Protein AF-A0A3B8KU76-F1 (afdb_monomer_lite)

Sequence (97 aa):
MSYSFGPKGPGDARALAVNMQWHQPNDVCQTPNGNIYFTDPDFANKKTSKVYLMTPDRKIRLIIQDMPLPNGVIASNDGKVLYVGDSERKMWRSYPI

Radius of gyration: 14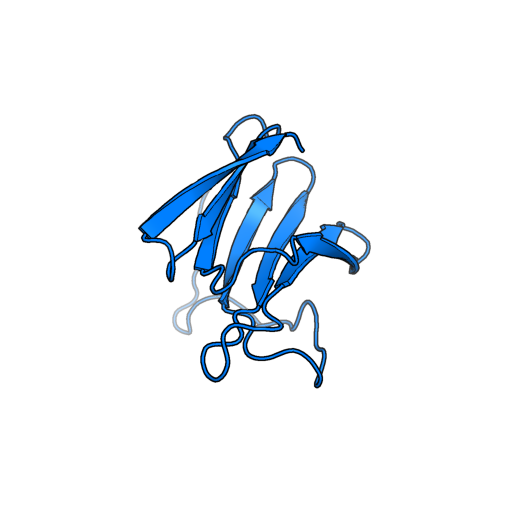.54 Å; chains: 1; bounding box: 35×35×33 Å

pLDDT: mean 94.88, std 7.64, range [53.47, 98.75]

Secondary structure (DSSP, 8-state):
-----BTTBSS----S---TT-S----EEE-TTS-EEEEE--TTTSSS-EEEEE-TT--EEEEE-S-SSEEEEEE-TTS-EEEEEETTTTEEEEEE-

Structure (mmCIF, N/CA/C/O backbone):
data_AF-A0A3B8KU76-F1
#
_entry.id   AF-A0A3B8KU76-F1
#
loop_
_atom_site.group_PDB
_atom_site.id
_atom_site.type_symbol
_atom_site.label_atom_id
_atom_site.label_alt_id
_atom_site.label_comp_id
_atom_site.label_asym_id
_atom_site.label_entity_id
_atom_site.label_seq_id
_atom_site.pdbx_PDB_ins_code
_atom_site.Cartn_x
_atom_site.Cartn_y
_atom_site.Cartn_z
_atom_site.occupancy
_atom_site.B_iso_or_equiv
_atom_site.auth_seq_id
_atom_site.auth_comp_id
_atom_site.auth_asym_id
_atom_site.auth_atom_id
_atom_site.pdbx_PDB_model_num
ATOM 1 N N . MET A 1 1 ? -13.784 -11.928 18.079 1.00 53.47 1 MET A N 1
ATOM 2 C CA . MET A 1 1 ? -14.237 -11.955 16.671 1.00 53.47 1 MET A CA 1
ATOM 3 C C . MET A 1 1 ? -14.355 -13.409 16.260 1.00 53.47 1 MET A C 1
ATOM 5 O O . MET A 1 1 ? -13.372 -14.124 16.396 1.00 53.47 1 MET A O 1
ATOM 9 N N . SER A 1 2 ? -15.533 -13.871 15.844 1.00 61.00 2 SER A N 1
ATOM 10 C CA . SER A 1 2 ? -15.688 -15.194 15.233 1.00 61.00 2 SER A CA 1
ATOM 11 C C . SER A 1 2 ? -15.571 -15.037 13.722 1.00 61.00 2 SER A C 1
ATOM 13 O O . SER A 1 2 ? -16.405 -14.376 13.107 1.00 61.00 2 SER A O 1
ATOM 15 N N . TYR A 1 3 ? -14.532 -15.614 13.130 1.00 70.81 3 TYR A N 1
ATOM 16 C CA . TYR A 1 3 ? -14.429 -15.713 11.680 1.00 70.81 3 TYR A CA 1
ATOM 17 C C . TYR A 1 3 ? -15.323 -16.864 11.222 1.00 70.81 3 TYR A C 1
ATOM 19 O O . TYR A 1 3 ? -15.122 -18.005 11.630 1.00 70.81 3 TYR A O 1
ATOM 27 N N . SER A 1 4 ? -16.333 -16.567 10.410 1.00 74.12 4 SER A N 1
ATOM 28 C CA . SER A 1 4 ? -17.170 -17.586 9.785 1.00 74.12 4 SER A CA 1
ATOM 29 C C . SER A 1 4 ? -16.639 -17.868 8.384 1.00 74.12 4 SER A C 1
ATOM 31 O O . SER A 1 4 ? -16.865 -17.085 7.460 1.00 74.12 4 SER A O 1
ATOM 33 N N . PHE A 1 5 ? -15.933 -18.981 8.221 1.00 82.44 5 PHE A N 1
ATOM 34 C CA . PHE A 1 5 ? -15.637 -19.540 6.906 1.00 82.44 5 PHE A CA 1
ATOM 35 C C . PHE A 1 5 ? -16.620 -20.683 6.662 1.00 82.44 5 PHE A C 1
ATOM 37 O O . PHE A 1 5 ? -16.778 -21.558 7.512 1.00 82.44 5 PHE A O 1
ATOM 44 N N . GLY A 1 6 ? -17.319 -20.659 5.528 1.00 81.94 6 GLY A N 1
ATOM 45 C CA . GLY A 1 6 ? -18.121 -21.805 5.113 1.00 81.94 6 GLY A CA 1
ATOM 46 C C . GLY A 1 6 ? -17.219 -22.950 4.633 1.00 81.94 6 GLY A C 1
ATOM 47 O O . GLY A 1 6 ? -16.021 -22.750 4.429 1.00 81.94 6 GLY A O 1
ATOM 48 N N . PRO A 1 7 ? -17.773 -24.142 4.347 1.00 84.88 7 PRO A N 1
ATOM 49 C CA . PRO A 1 7 ? -17.010 -25.259 3.773 1.00 84.88 7 PRO A CA 1
ATOM 50 C C . PRO A 1 7 ? -16.376 -24.939 2.406 1.00 84.88 7 PRO A C 1
ATOM 52 O O . PRO A 1 7 ? -15.504 -25.668 1.948 1.00 84.88 7 PRO A O 1
ATOM 55 N N . LYS A 1 8 ? -16.804 -23.850 1.752 1.00 85.00 8 LYS A N 1
ATOM 56 C CA . LYS A 1 8 ? -16.242 -23.337 0.493 1.00 85.00 8 LYS A CA 1
ATOM 57 C C . LYS A 1 8 ? -15.294 -22.141 0.685 1.00 85.00 8 LYS A C 1
ATOM 59 O O . LYS A 1 8 ? -14.881 -21.544 -0.302 1.00 85.00 8 LYS A O 1
ATOM 64 N N . GLY A 1 9 ? -14.952 -21.795 1.929 1.00 85.69 9 GLY A N 1
ATOM 65 C CA . GLY A 1 9 ? -14.114 -20.645 2.265 1.00 85.69 9 GLY A CA 1
ATOM 66 C C . GLY A 1 9 ? -14.915 -19.396 2.668 1.00 85.69 9 GLY A C 1
ATOM 67 O O . GLY A 1 9 ? -16.054 -19.523 3.137 1.00 85.69 9 GLY A O 1
ATOM 68 N N . PRO A 1 10 ? -14.317 -18.190 2.568 1.00 84.00 10 PRO A N 1
ATOM 69 C CA . PRO A 1 10 ? -15.040 -16.941 2.801 1.00 84.00 10 PRO A CA 1
ATOM 70 C C . PRO A 1 10 ? -16.226 -16.813 1.830 1.00 84.00 10 PRO A C 1
ATOM 72 O O . PRO A 1 10 ? -16.271 -17.492 0.807 1.00 84.00 10 PRO A O 1
ATOM 75 N N . GLY A 1 11 ? -17.207 -15.974 2.177 1.00 81.81 11 GLY A N 1
ATOM 76 C CA . GLY A 1 11 ? -18.390 -15.736 1.340 1.00 81.81 11 GLY A CA 1
ATOM 77 C C . GLY A 1 11 ? -18.067 -15.109 -0.024 1.00 81.81 11 GLY A C 1
ATOM 78 O O . GLY A 1 11 ? -16.918 -15.067 -0.457 1.00 81.81 11 GLY A O 1
ATOM 79 N N . ASP A 1 12 ? -19.091 -14.586 -0.699 1.00 84.69 12 ASP A N 1
ATOM 80 C CA . ASP A 1 12 ? -18.953 -14.061 -2.061 1.00 84.69 12 ASP A CA 1
ATOM 81 C C . ASP A 1 12 ? -17.865 -12.981 -2.174 1.00 84.69 12 ASP A C 1
ATOM 83 O O . ASP A 1 12 ? -17.933 -11.919 -1.543 1.00 84.69 12 ASP A O 1
ATOM 87 N N . ALA A 1 13 ? -16.869 -13.245 -3.022 1.00 86.31 13 ALA A N 1
ATOM 88 C CA . ALA A 1 13 ? -15.809 -12.295 -3.320 1.00 86.31 13 ALA A CA 1
ATOM 89 C C . ALA A 1 13 ? -16.372 -11.069 -4.054 1.00 86.31 13 ALA A C 1
ATOM 91 O O . ALA A 1 13 ? 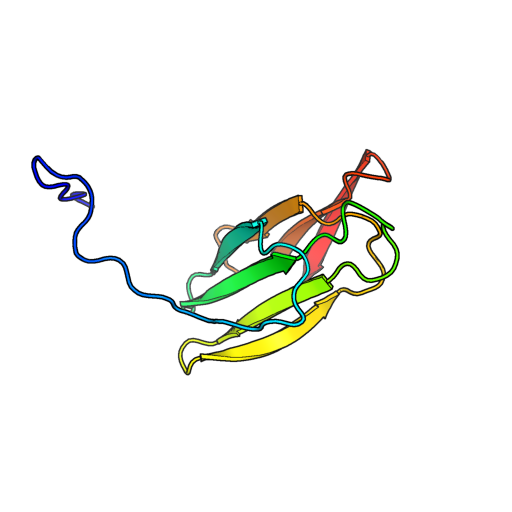-17.198 -11.182 -4.961 1.00 86.31 13 ALA A O 1
ATOM 92 N N . ARG A 1 14 ? -15.895 -9.876 -3.684 1.00 90.38 14 ARG A N 1
ATOM 93 C CA . ARG A 1 14 ? -16.257 -8.612 -4.336 1.00 90.38 14 ARG A CA 1
ATOM 94 C C . ARG A 1 14 ? -14.999 -7.840 -4.696 1.00 90.38 14 ARG A C 1
ATOM 96 O O . ARG A 1 14 ? -14.151 -7.611 -3.835 1.00 90.38 14 ARG A O 1
ATOM 103 N N . ALA A 1 15 ? -14.905 -7.396 -5.946 1.00 92.94 15 ALA A N 1
ATOM 104 C CA . ALA A 1 15 ? -13.860 -6.470 -6.355 1.00 92.94 15 ALA A CA 1
ATOM 105 C C . ALA A 1 15 ? -14.106 -5.103 -5.699 1.00 92.94 15 ALA A C 1
ATOM 107 O O . ALA A 1 15 ? -15.171 -4.509 -5.859 1.00 92.94 15 ALA A O 1
ATOM 108 N N . LEU A 1 16 ? -13.125 -4.620 -4.937 1.00 93.50 16 LEU A N 1
ATOM 109 C CA . LEU A 1 16 ? -13.211 -3.331 -4.248 1.00 93.50 16 LEU A CA 1
ATOM 110 C C . LEU A 1 16 ? -12.735 -2.163 -5.116 1.00 93.50 16 LEU A C 1
ATOM 112 O O . LEU A 1 16 ? -13.228 -1.048 -4.963 1.00 93.50 16 LEU A O 1
ATOM 116 N N . ALA A 1 17 ? -11.784 -2.432 -6.008 1.00 95.12 17 ALA A N 1
ATOM 117 C CA . ALA A 1 17 ? -11.256 -1.498 -6.985 1.00 95.12 17 ALA A CA 1
ATOM 118 C C . ALA A 1 17 ? -10.665 -2.271 -8.170 1.00 95.12 17 ALA A C 1
ATOM 120 O O . ALA A 1 17 ? -10.093 -3.346 -7.985 1.00 95.12 17 ALA A O 1
ATOM 121 N N . VAL A 1 18 ? -10.803 -1.718 -9.375 1.00 95.94 18 VAL A N 1
ATOM 122 C CA . VAL A 1 18 ? -10.243 -2.273 -10.613 1.00 95.94 18 VAL A CA 1
ATOM 123 C C . VAL A 1 18 ? -9.685 -1.120 -11.433 1.00 95.94 18 VAL A C 1
ATOM 125 O O . VAL A 1 18 ? -10.385 -0.139 -11.680 1.00 95.94 18 VAL A O 1
ATOM 128 N N . ASN A 1 19 ? -8.434 -1.235 -11.865 1.00 97.12 19 ASN A N 1
ATOM 129 C CA . ASN A 1 19 ? -7.829 -0.300 -12.801 1.00 97.12 19 ASN A CA 1
ATOM 130 C C . ASN A 1 19 ? -6.850 -1.050 -13.707 1.00 97.12 19 ASN A C 1
ATOM 132 O O . ASN A 1 19 ? -5.867 -1.611 -13.234 1.00 97.12 19 ASN A O 1
ATOM 136 N N . MET A 1 20 ? -7.112 -1.024 -15.013 1.00 97.19 20 MET A N 1
ATOM 137 C CA . MET A 1 20 ? -6.306 -1.723 -16.022 1.00 97.19 20 MET A CA 1
ATOM 138 C C . MET A 1 20 ? -4.910 -1.115 -16.229 1.00 97.19 20 MET A C 1
ATOM 140 O O . MET A 1 20 ? -4.106 -1.686 -16.955 1.00 97.19 20 MET A O 1
ATOM 144 N N . GLN A 1 21 ? -4.632 0.049 -15.635 1.00 96.56 21 GLN A N 1
ATOM 145 C CA . GLN A 1 21 ? -3.322 0.707 -15.679 1.00 96.56 21 GLN A CA 1
ATOM 146 C C . GLN A 1 21 ? -2.444 0.387 -14.463 1.00 96.56 21 GLN A C 1
ATOM 148 O O . GLN A 1 21 ? -1.313 0.869 -14.393 1.00 96.56 21 GLN A O 1
ATOM 153 N N . TRP A 1 22 ? -2.965 -0.344 -13.475 1.00 97.75 22 TRP A N 1
ATOM 154 C CA . TRP A 1 22 ? -2.135 -0.868 -12.395 1.00 97.75 22 TRP A CA 1
ATOM 155 C C . TRP A 1 22 ? -1.230 -1.977 -12.911 1.00 97.75 22 TRP A C 1
ATOM 157 O O . TRP A 1 22 ? -1.572 -2.678 -13.863 1.00 97.75 22 TRP A O 1
ATOM 167 N N . HIS A 1 23 ? -0.075 -2.123 -12.273 1.00 97.81 23 HIS A N 1
ATOM 168 C CA . HIS A 1 23 ? 0.893 -3.155 -12.622 1.00 97.81 23 HIS A CA 1
ATOM 169 C C . HIS A 1 23 ? 0.462 -4.496 -12.045 1.00 97.81 23 HIS A C 1
ATOM 171 O O . HIS A 1 23 ? 0.255 -5.454 -12.783 1.00 97.81 23 HIS A O 1
ATOM 177 N N . GLN A 1 24 ? 0.322 -4.552 -10.721 1.00 94.69 24 GLN A N 1
ATOM 178 C CA . GLN A 1 24 ? -0.112 -5.726 -9.967 1.00 94.69 24 GLN A CA 1
ATOM 179 C C . GLN A 1 24 ? -0.366 -5.326 -8.506 1.00 94.69 24 GLN A C 1
ATOM 181 O O . GLN A 1 24 ? 0.558 -5.368 -7.691 1.00 94.69 24 GLN A O 1
ATOM 186 N N . PRO A 1 25 ? -1.605 -4.939 -8.148 1.00 96.44 25 PRO A N 1
ATOM 187 C CA . PRO A 1 25 ? -1.977 -4.730 -6.755 1.00 96.44 25 PRO A CA 1
ATOM 188 C C . PRO A 1 25 ? -1.559 -5.938 -5.919 1.00 96.44 25 PRO A C 1
ATOM 190 O O . PRO A 1 25 ? -1.879 -7.072 -6.280 1.00 96.44 25 PRO A O 1
ATOM 193 N N . ASN A 1 26 ? -0.806 -5.695 -4.852 1.00 97.19 26 ASN A N 1
ATOM 194 C CA . ASN A 1 26 ? -0.143 -6.755 -4.110 1.00 97.19 26 ASN A CA 1
ATOM 195 C C . ASN A 1 26 ? -0.579 -6.740 -2.644 1.00 97.19 26 ASN A C 1
ATOM 197 O O . ASN A 1 26 ? -1.634 -7.285 -2.325 1.00 97.19 26 ASN A O 1
ATOM 201 N N . ASP A 1 27 ? 0.176 -6.088 -1.761 1.00 98.12 27 ASP A N 1
ATOM 202 C CA . ASP A 1 27 ? -0.147 -6.098 -0.337 1.00 98.12 27 ASP A CA 1
ATOM 203 C C . ASP A 1 27 ? -1.166 -5.011 0.032 1.00 98.12 27 ASP A C 1
ATOM 205 O O . ASP A 1 27 ? -1.290 -3.988 -0.652 1.00 98.12 27 ASP A O 1
ATOM 209 N N . VAL A 1 28 ? -1.901 -5.234 1.123 1.00 98.25 28 VAL A N 1
ATOM 210 C CA . VAL A 1 28 ? -2.989 -4.363 1.573 1.00 98.25 28 VAL A CA 1
ATOM 211 C C . VAL A 1 28 ? -3.158 -4.386 3.092 1.00 98.25 28 VAL A C 1
ATOM 213 O O . VAL A 1 28 ? -3.132 -5.438 3.725 1.00 98.25 28 VAL A O 1
ATOM 216 N N . CYS A 1 29 ? -3.437 -3.227 3.688 1.00 98.25 29 CYS A N 1
ATOM 217 C CA . CYS A 1 29 ? -3.837 -3.122 5.089 1.00 98.25 29 CYS A CA 1
ATOM 218 C C . CYS A 1 29 ? -4.981 -2.123 5.284 1.00 98.25 29 CYS A C 1
ATOM 220 O O . CYS A 1 29 ? -5.179 -1.219 4.472 1.00 98.25 29 CYS A O 1
ATOM 222 N N . GLN A 1 30 ? -5.708 -2.246 6.394 1.00 97.88 30 GLN A N 1
ATOM 223 C CA . GLN A 1 30 ? -6.774 -1.320 6.773 1.00 97.88 30 GLN A CA 1
ATOM 224 C C . GLN A 1 30 ? -6.450 -0.635 8.107 1.00 97.88 30 GLN A C 1
ATOM 226 O O . GLN A 1 30 ? -5.998 -1.286 9.045 1.00 97.88 30 GLN A O 1
ATOM 231 N N . THR A 1 31 ? -6.703 0.668 8.205 1.00 98.00 31 THR A N 1
ATOM 232 C CA . THR A 1 31 ? -6.635 1.432 9.463 1.00 98.00 31 THR A CA 1
ATOM 233 C C . THR A 1 31 ? -7.970 1.397 10.220 1.00 98.00 31 THR A C 1
ATOM 235 O O . THR A 1 31 ? -9.016 1.144 9.618 1.00 98.00 31 THR A O 1
ATOM 238 N N . PRO A 1 32 ? -8.001 1.742 11.525 1.00 97.31 32 PRO A N 1
ATOM 239 C CA . PRO A 1 32 ? -9.234 1.738 12.324 1.00 97.31 32 PRO A CA 1
ATOM 240 C C . PRO A 1 32 ? -10.374 2.619 11.783 1.00 97.31 32 PRO A C 1
ATOM 242 O O . PRO A 1 32 ? -11.542 2.335 12.030 1.00 97.31 32 PRO A O 1
ATOM 245 N N . ASN A 1 33 ? -10.059 3.675 11.025 1.00 95.75 33 ASN A N 1
ATOM 246 C CA . ASN A 1 33 ? -11.055 4.547 10.385 1.00 95.75 33 ASN A CA 1
ATOM 247 C C . ASN A 1 33 ? -11.626 3.980 9.066 1.00 95.75 33 ASN A C 1
ATOM 249 O O . ASN A 1 33 ? -12.412 4.647 8.396 1.00 95.75 33 ASN A O 1
ATOM 253 N N . GLY A 1 34 ? -11.223 2.769 8.676 1.00 97.50 34 GLY A N 1
ATOM 254 C CA . GLY A 1 34 ? -11.708 2.078 7.487 1.00 97.50 34 GLY A CA 1
ATOM 255 C C . GLY A 1 34 ? -10.959 2.397 6.193 1.00 97.50 34 GLY A C 1
ATOM 256 O O . GLY A 1 34 ? -11.274 1.776 5.175 1.00 97.50 34 GLY A O 1
ATOM 257 N N . ASN A 1 35 ? -9.971 3.301 6.207 1.00 98.25 35 ASN A N 1
ATOM 258 C CA . ASN A 1 35 ? -9.096 3.519 5.055 1.00 98.25 35 ASN A CA 1
ATOM 259 C C . ASN A 1 35 ? -8.300 2.248 4.739 1.00 98.25 35 ASN A C 1
ATOM 261 O O . ASN A 1 35 ? -7.789 1.579 5.634 1.00 98.25 35 ASN A O 1
ATOM 265 N N . ILE A 1 36 ? -8.170 1.943 3.454 1.00 98.44 36 ILE A N 1
ATOM 266 C CA . ILE A 1 36 ? -7.399 0.815 2.941 1.00 98.44 36 ILE A CA 1
ATOM 267 C C . ILE A 1 36 ? -6.176 1.356 2.209 1.00 98.44 36 ILE A C 1
ATOM 269 O O . ILE A 1 36 ? -6.307 2.177 1.307 1.00 98.44 36 ILE A O 1
ATOM 273 N N . TYR A 1 37 ? -4.996 0.877 2.570 1.00 98.62 37 TYR A N 1
ATOM 274 C CA . TYR A 1 37 ? -3.735 1.200 1.913 1.00 98.62 37 TYR A CA 1
ATOM 275 C C . TYR A 1 37 ? -3.257 -0.028 1.160 1.00 98.62 37 TYR A C 1
ATOM 277 O O . TYR A 1 37 ? -3.331 -1.125 1.705 1.00 98.62 37 TYR A O 1
ATOM 285 N N . PHE A 1 38 ? -2.782 0.138 -0.069 1.00 98.69 38 PHE A N 1
ATOM 286 C CA . PHE A 1 38 ? -2.303 -0.986 -0.869 1.00 98.69 38 PHE A CA 1
ATOM 287 C C . PHE A 1 38 ? -1.145 -0.598 -1.780 1.00 98.69 38 PHE A C 1
ATOM 289 O O . PHE A 1 38 ? -1.005 0.564 -2.178 1.00 98.69 38 PHE A O 1
ATOM 296 N N . THR A 1 39 ? -0.316 -1.584 -2.110 1.00 98.62 39 THR A N 1
ATOM 297 C CA . THR A 1 39 ? 0.841 -1.428 -2.993 1.00 98.62 39 THR A CA 1
ATOM 298 C C . THR A 1 39 ? 0.533 -1.918 -4.404 1.00 98.62 39 THR A C 1
ATOM 300 O O . THR A 1 39 ? -0.222 -2.865 -4.603 1.00 98.62 39 THR A O 1
ATOM 303 N N . ASP A 1 40 ? 1.114 -1.244 -5.392 1.00 98.50 40 ASP A N 1
ATOM 304 C CA . ASP A 1 40 ? 1.066 -1.584 -6.817 1.00 98.50 40 ASP A CA 1
ATOM 305 C C . ASP A 1 40 ? 2.502 -1.549 -7.374 1.00 98.50 40 ASP A C 1
ATOM 307 O O . ASP A 1 40 ? 2.918 -0.553 -7.984 1.00 98.50 40 ASP A O 1
ATOM 311 N N . PRO A 1 41 ? 3.330 -2.562 -7.057 1.00 98.25 41 PRO A N 1
ATOM 312 C CA . PRO A 1 41 ? 4.703 -2.641 -7.538 1.00 98.25 41 PRO A CA 1
ATOM 313 C C . PRO A 1 41 ? 4.775 -2.809 -9.056 1.00 98.25 41 PRO A C 1
ATOM 315 O O . PRO A 1 41 ? 4.119 -3.659 -9.641 1.00 98.25 41 PRO A O 1
ATOM 318 N N . ASP A 1 42 ? 5.684 -2.091 -9.698 1.00 97.81 42 ASP A N 1
ATOM 319 C CA . ASP A 1 42 ? 6.154 -2.340 -11.059 1.00 97.81 42 ASP A CA 1
ATOM 320 C C . ASP A 1 42 ? 7.314 -3.352 -10.993 1.00 97.81 42 ASP A C 1
ATOM 322 O O . ASP A 1 42 ? 8.480 -2.968 -11.045 1.00 97.81 42 ASP A O 1
ATOM 326 N N . PHE A 1 43 ? 7.034 -4.652 -10.808 1.00 96.31 43 PHE A N 1
ATOM 327 C CA . PHE A 1 43 ? 8.091 -5.676 -10.694 1.00 96.31 43 PHE A CA 1
ATOM 328 C C . PHE A 1 43 ? 8.997 -5.731 -11.930 1.00 96.31 43 PHE A C 1
ATOM 330 O O . PHE A 1 43 ? 10.178 -6.055 -11.801 1.00 96.31 43 PHE A O 1
ATOM 337 N N . ALA A 1 44 ? 8.457 -5.408 -13.109 1.00 96.06 44 ALA A N 1
ATOM 338 C CA . ALA A 1 44 ? 9.187 -5.478 -14.366 1.00 96.06 44 ALA A CA 1
ATOM 339 C C . ALA A 1 44 ? 10.242 -4.370 -14.481 1.00 96.06 44 ALA A C 1
ATOM 341 O O . ALA A 1 44 ? 11.407 -4.660 -14.749 1.00 96.06 44 ALA A O 1
ATOM 342 N N . ASN A 1 45 ? 9.853 -3.107 -14.268 1.00 96.62 45 ASN A N 1
ATOM 343 C CA . ASN A 1 45 ? 10.727 -1.961 -14.536 1.00 96.62 45 ASN A CA 1
ATOM 344 C C . ASN A 1 45 ? 11.154 -1.205 -13.279 1.00 96.62 45 ASN A C 1
ATOM 346 O O . ASN A 1 45 ? 12.137 -0.467 -13.336 1.00 96.62 45 ASN A O 1
ATOM 350 N N . LYS A 1 46 ? 10.436 -1.366 -12.161 1.00 96.50 46 LYS A N 1
ATOM 351 C CA . LYS A 1 46 ? 10.706 -0.734 -10.856 1.00 96.50 46 LYS A CA 1
ATOM 352 C C . LYS A 1 46 ? 10.766 0.795 -10.912 1.00 96.50 46 LYS A C 1
ATOM 354 O O . LYS A 1 46 ? 11.469 1.434 -10.129 1.00 96.50 46 LYS A O 1
ATOM 359 N N . LYS A 1 47 ? 10.065 1.392 -11.882 1.00 95.69 47 LYS A N 1
ATOM 360 C CA . LYS A 1 47 ? 10.119 2.836 -12.173 1.00 95.69 47 LYS A CA 1
ATOM 361 C C . LYS A 1 47 ? 8.823 3.549 -11.852 1.00 95.69 47 LYS A C 1
ATOM 363 O O . LYS A 1 47 ? 8.851 4.724 -11.511 1.00 95.69 47 LYS A O 1
ATOM 368 N N . THR A 1 48 ? 7.700 2.856 -12.006 1.00 97.50 48 THR A N 1
ATOM 369 C CA . THR A 1 48 ? 6.370 3.471 -11.918 1.00 97.50 48 THR A CA 1
ATOM 370 C C . THR A 1 48 ? 5.484 2.819 -10.864 1.00 97.50 48 THR A C 1
ATOM 372 O O . THR A 1 48 ? 4.260 2.933 -10.927 1.00 97.50 48 THR A O 1
ATOM 375 N N . SER A 1 49 ? 6.121 2.165 -9.890 1.00 98.25 49 SER A N 1
ATOM 376 C CA . SER A 1 49 ? 5.487 1.612 -8.700 1.00 98.25 49 SER A CA 1
ATOM 377 C C . SER A 1 49 ? 4.770 2.679 -7.883 1.00 98.25 49 SER A C 1
ATOM 379 O O . SER A 1 49 ? 5.226 3.822 -7.787 1.00 98.25 49 SER A O 1
ATOM 381 N N . LYS A 1 50 ? 3.655 2.295 -7.262 1.00 98.38 50 LYS A N 1
ATOM 382 C CA . LYS A 1 50 ? 2.795 3.217 -6.517 1.00 98.38 50 LYS A CA 1
ATOM 383 C C . LYS A 1 50 ? 2.296 2.592 -5.219 1.00 98.38 50 LYS A C 1
ATOM 385 O O . LYS A 1 50 ? 2.157 1.377 -5.107 1.00 98.3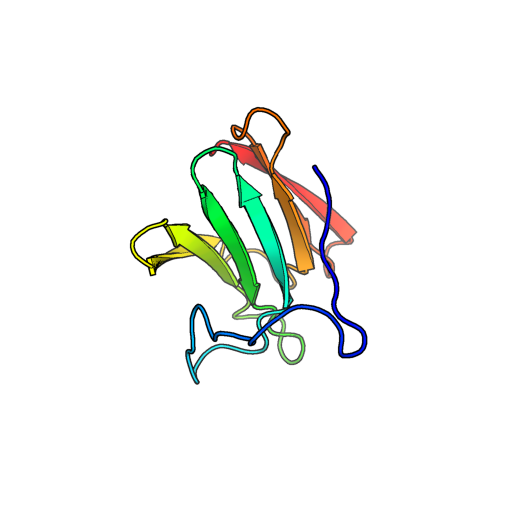8 50 LYS A O 1
ATOM 390 N N . VAL A 1 51 ? 1.996 3.441 -4.241 1.00 98.62 51 VAL A N 1
ATOM 391 C CA . VAL A 1 51 ? 1.199 3.084 -3.058 1.00 98.62 51 VAL A CA 1
ATOM 392 C C . VAL A 1 51 ? -0.016 3.987 -3.031 1.00 98.62 51 VAL A C 1
ATOM 394 O O . VAL A 1 51 ? 0.098 5.199 -3.243 1.00 98.62 51 VAL A O 1
ATOM 397 N N . TYR A 1 52 ? -1.174 3.400 -2.771 1.00 98.69 52 TYR A N 1
ATOM 398 C CA . TYR A 1 52 ? -2.451 4.088 -2.810 1.00 98.69 52 TYR A CA 1
ATOM 399 C C . TYR A 1 52 ? -3.169 4.023 -1.467 1.00 98.69 52 TYR A C 1
ATOM 401 O O . TYR A 1 52 ? -2.988 3.096 -0.682 1.00 98.69 52 TYR A O 1
ATOM 409 N N . LEU A 1 53 ? -4.035 5.008 -1.259 1.00 98.62 53 LEU A N 1
ATOM 410 C CA . LEU A 1 53 ? -5.078 5.041 -0.246 1.00 98.62 53 LEU A CA 1
ATOM 411 C C . LEU A 1 53 ? -6.434 4.892 -0.945 1.00 98.62 53 LEU A C 1
ATOM 413 O O . LEU A 1 53 ? -6.714 5.621 -1.893 1.00 98.62 53 LEU A O 1
ATOM 417 N N . MET A 1 54 ? -7.297 4.020 -0.437 1.00 98.62 54 MET A N 1
ATOM 418 C CA . MET A 1 54 ? -8.723 3.957 -0.729 1.00 98.62 54 MET A CA 1
ATOM 419 C C . MET A 1 54 ? -9.518 4.303 0.534 1.00 98.62 54 MET A C 1
ATOM 421 O O . MET A 1 54 ? -9.413 3.622 1.552 1.00 98.62 54 MET A O 1
ATOM 425 N N . THR A 1 55 ? -10.335 5.347 0.471 1.00 98.31 55 THR A N 1
ATOM 426 C CA . THR A 1 55 ? -11.229 5.746 1.569 1.00 98.31 55 THR A CA 1
ATOM 427 C C . THR A 1 55 ? -12.483 4.855 1.634 1.00 98.31 55 THR A C 1
ATOM 429 O O . THR A 1 55 ? -12.793 4.159 0.659 1.00 98.31 55 THR A O 1
ATOM 432 N N . PRO A 1 56 ? -13.256 4.872 2.742 1.00 97.62 56 PRO A N 1
ATOM 433 C CA . PRO A 1 56 ? -14.486 4.080 2.870 1.00 97.62 56 PRO A CA 1
ATOM 434 C C . PRO A 1 56 ? -15.523 4.322 1.761 1.00 97.62 56 PRO A C 1
ATOM 436 O O . PRO A 1 56 ? -16.244 3.403 1.379 1.00 97.62 56 PRO A O 1
ATOM 439 N N . ASP A 1 57 ? -15.558 5.531 1.192 1.00 97.00 57 ASP A N 1
ATOM 440 C CA . ASP A 1 57 ? -16.398 5.909 0.045 1.00 97.00 57 ASP A CA 1
ATOM 441 C C . ASP A 1 57 ? -15.778 5.544 -1.321 1.00 97.00 57 ASP A C 1
ATOM 443 O O . ASP A 1 57 ? -16.198 6.063 -2.353 1.00 97.00 57 ASP A O 1
ATOM 447 N N . ARG A 1 58 ? -14.791 4.636 -1.340 1.00 96.31 58 ARG A N 1
ATOM 448 C CA . ARG A 1 58 ? -14.129 4.081 -2.537 1.00 96.31 58 ARG A CA 1
ATOM 449 C C . ARG A 1 58 ? -13.336 5.085 -3.374 1.00 96.31 58 ARG A C 1
ATOM 451 O O . ARG A 1 58 ? -12.974 4.776 -4.508 1.00 96.31 58 ARG A O 1
ATOM 458 N N . LYS A 1 59 ? -12.997 6.260 -2.837 1.00 98.19 59 LYS A N 1
ATOM 459 C CA . LYS A 1 59 ? -12.093 7.187 -3.532 1.00 98.19 59 LYS A CA 1
ATOM 460 C C . LYS A 1 59 ? -10.652 6.730 -3.372 1.00 98.19 59 LYS A C 1
ATOM 462 O O . LYS A 1 59 ? -10.193 6.493 -2.259 1.00 98.19 59 LYS A O 1
ATOM 467 N N . ILE A 1 60 ? -9.935 6.659 -4.489 1.00 98.56 60 ILE A N 1
ATOM 468 C CA . ILE A 1 60 ? -8.537 6.227 -4.535 1.00 98.56 60 ILE A CA 1
ATOM 469 C C . ILE A 1 60 ? -7.627 7.437 -4.728 1.00 98.56 60 ILE A C 1
ATOM 471 O O . ILE A 1 60 ? -7.9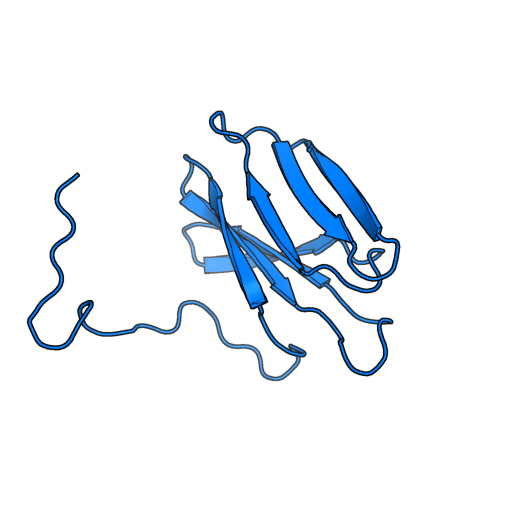05 8.307 -5.552 1.00 98.56 60 ILE A O 1
ATOM 475 N N . ARG A 1 61 ? -6.529 7.488 -3.973 1.00 98.25 61 ARG A N 1
ATOM 476 C CA . ARG A 1 61 ? -5.501 8.530 -4.051 1.00 98.25 61 ARG A CA 1
ATOM 477 C C . ARG A 1 61 ? -4.120 7.892 -4.091 1.00 98.25 61 ARG A C 1
ATOM 479 O O . ARG A 1 61 ? -3.841 6.985 -3.314 1.00 98.25 61 ARG A O 1
ATOM 486 N N . LEU A 1 62 ? -3.260 8.380 -4.978 1.00 98.31 62 LEU A N 1
ATOM 487 C CA . LEU A 1 62 ? -1.833 8.063 -4.968 1.00 98.31 62 LEU A CA 1
ATOM 488 C C . LEU A 1 62 ? -1.174 8.769 -3.777 1.00 98.31 62 LEU A C 1
ATOM 490 O O . LEU A 1 62 ? -1.386 9.968 -3.608 1.00 98.31 62 LEU A O 1
ATOM 494 N N . ILE A 1 63 ? -0.396 8.046 -2.968 1.00 97.75 63 ILE A N 1
ATOM 495 C CA . ILE A 1 63 ? 0.245 8.606 -1.764 1.00 97.75 63 ILE A CA 1
ATOM 496 C C . ILE A 1 63 ? 1.771 8.449 -1.736 1.00 97.75 63 ILE A C 1
ATOM 498 O O . ILE A 1 63 ? 2.436 9.252 -1.090 1.00 97.75 63 ILE A O 1
ATOM 502 N N . ILE A 1 64 ? 2.344 7.465 -2.440 1.00 98.19 64 ILE A N 1
ATOM 503 C CA . ILE A 1 64 ? 3.803 7.276 -2.553 1.00 98.19 64 ILE A CA 1
ATOM 504 C C . ILE A 1 64 ? 4.138 6.877 -3.993 1.00 98.19 64 ILE A C 1
ATOM 506 O O . ILE A 1 64 ? 3.497 5.987 -4.553 1.00 98.19 64 ILE A O 1
ATOM 510 N N . GLN A 1 65 ? 5.150 7.527 -4.573 1.00 97.44 65 GLN A N 1
ATOM 511 C CA . GLN A 1 65 ? 5.626 7.287 -5.947 1.00 97.44 65 GLN A CA 1
ATOM 512 C C . GLN A 1 65 ? 7.162 7.244 -6.069 1.00 97.44 65 GLN A C 1
ATOM 514 O O . GLN A 1 65 ? 7.696 7.030 -7.151 1.00 97.44 65 GLN A O 1
ATOM 519 N N . ASP A 1 66 ? 7.890 7.457 -4.970 1.00 96.81 66 ASP A N 1
ATOM 520 C CA . ASP A 1 66 ? 9.359 7.497 -4.903 1.00 96.81 66 ASP A CA 1
ATOM 521 C C . ASP A 1 66 ? 9.962 6.207 -4.301 1.00 96.81 66 ASP A C 1
ATOM 523 O O . ASP A 1 66 ? 11.111 6.163 -3.836 1.00 96.81 66 ASP A O 1
ATOM 527 N N . MET A 1 67 ? 9.170 5.134 -4.292 1.00 97.88 67 MET A N 1
ATOM 528 C CA . MET A 1 67 ? 9.569 3.809 -3.837 1.00 97.88 67 MET A CA 1
ATOM 529 C C . MET A 1 67 ? 9.679 2.877 -5.050 1.00 97.88 67 MET A C 1
ATOM 531 O O . MET A 1 67 ? 8.654 2.590 -5.662 1.00 97.88 67 MET A O 1
ATOM 535 N N . PRO A 1 68 ? 10.884 2.399 -5.421 1.00 97.31 68 PRO A N 1
ATOM 536 C CA . PRO A 1 68 ? 11.063 1.587 -6.626 1.00 97.31 68 PRO A CA 1
ATOM 537 C C . PRO A 1 68 ? 10.268 0.283 -6.603 1.00 97.31 68 PRO A C 1
ATOM 539 O O . PRO A 1 68 ? 9.726 -0.120 -7.630 1.00 97.31 68 PRO A O 1
ATOM 542 N N . LEU A 1 69 ? 10.173 -0.369 -5.438 1.00 97.75 69 LEU A N 1
ATOM 543 C CA . LEU A 1 69 ? 9.447 -1.628 -5.297 1.00 97.75 69 LEU A CA 1
ATOM 544 C C . LEU A 1 69 ? 8.724 -1.736 -3.938 1.00 97.75 69 LEU A C 1
ATOM 546 O O . LEU A 1 69 ? 9.225 -2.414 -3.038 1.00 97.75 69 LEU A O 1
ATOM 550 N N . PRO A 1 70 ? 7.575 -1.047 -3.770 1.00 98.12 70 PRO A N 1
ATOM 551 C CA . PRO A 1 70 ? 6.736 -1.155 -2.588 1.00 98.12 70 PRO A CA 1
ATOM 552 C C . PRO A 1 70 ? 6.082 -2.533 -2.558 1.00 98.12 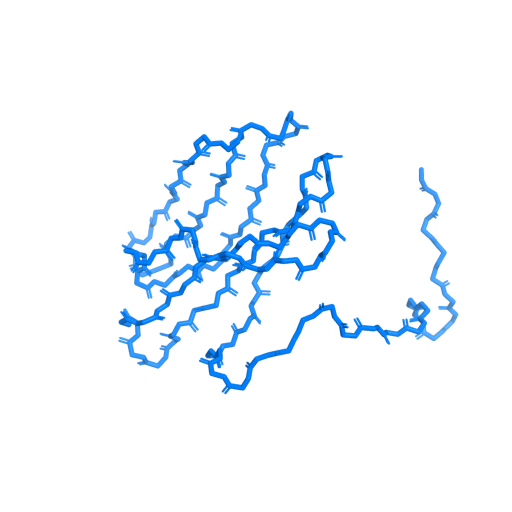70 PRO A C 1
ATOM 554 O O . PRO A 1 70 ? 5.508 -2.972 -3.552 1.00 98.12 70 PRO A O 1
ATOM 557 N N . ASN A 1 71 ? 6.157 -3.217 -1.425 1.00 96.56 71 ASN A N 1
ATOM 558 C CA . ASN A 1 71 ? 5.550 -4.534 -1.277 1.00 96.56 71 ASN A CA 1
ATOM 559 C C . ASN A 1 71 ? 4.761 -4.590 0.027 1.00 96.56 71 ASN A C 1
ATOM 561 O O . ASN A 1 71 ? 3.623 -4.136 0.031 1.00 96.56 71 ASN A O 1
ATOM 565 N N . GLY A 1 72 ? 5.392 -5.020 1.124 1.00 98.06 72 GLY A N 1
ATOM 566 C CA . GLY A 1 72 ? 4.768 -5.076 2.445 1.00 98.06 72 GLY A CA 1
ATOM 567 C C . GLY A 1 72 ? 4.148 -3.738 2.867 1.00 98.06 72 GLY A C 1
ATOM 568 O O . GLY A 1 72 ? 4.830 -2.715 2.767 1.00 98.06 72 GLY A O 1
ATOM 569 N N . VAL A 1 73 ? 2.908 -3.731 3.360 1.00 98.56 73 VAL A N 1
ATOM 570 C CA . VAL A 1 73 ? 2.241 -2.534 3.898 1.00 98.56 73 VAL A CA 1
ATOM 571 C C . VAL A 1 73 ? 1.423 -2.857 5.146 1.00 98.56 73 VAL A C 1
ATOM 573 O O . VAL A 1 73 ? 0.629 -3.790 5.170 1.00 98.56 73 VAL A O 1
ATOM 576 N N . ILE A 1 74 ? 1.605 -2.071 6.207 1.00 98.50 74 ILE A N 1
ATOM 577 C CA . ILE A 1 74 ? 0.817 -2.200 7.437 1.00 98.50 74 ILE A CA 1
ATOM 578 C C . ILE A 1 74 ? 0.664 -0.848 8.130 1.00 98.50 74 ILE A C 1
ATOM 580 O O . ILE A 1 74 ? 1.560 -0.008 8.070 1.00 98.50 74 ILE A O 1
ATOM 584 N N . ALA A 1 75 ? -0.458 -0.632 8.811 1.00 98.44 75 ALA A N 1
ATOM 585 C CA . ALA A 1 75 ? -0.662 0.528 9.667 1.00 98.44 75 ALA A CA 1
ATOM 586 C C . ALA A 1 75 ? -0.390 0.193 11.142 1.00 98.44 75 ALA A C 1
ATOM 588 O O . ALA A 1 75 ? -0.596 -0.938 11.582 1.00 98.44 75 ALA A O 1
ATOM 589 N N . SER A 1 76 ? 0.044 1.183 11.922 1.00 98.38 76 SER A N 1
ATOM 590 C CA . SER A 1 76 ? 0.124 1.074 13.376 1.00 98.38 76 SER A CA 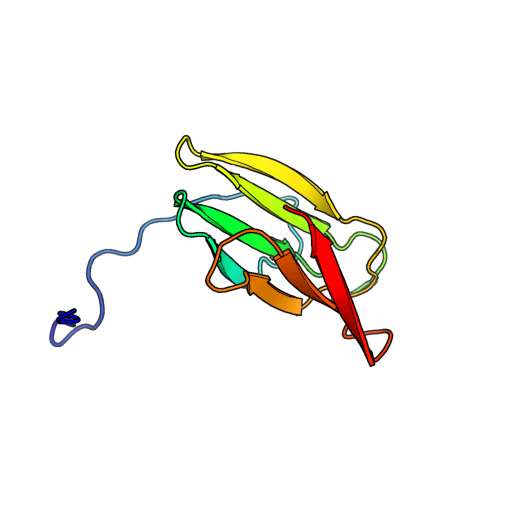1
ATOM 591 C C . SER A 1 76 ? -1.254 0.799 13.979 1.00 98.38 76 SER A C 1
ATOM 593 O O . SER A 1 76 ? -2.287 1.196 13.437 1.00 98.38 76 SER A O 1
ATOM 595 N N . ASN A 1 77 ? -1.272 0.160 15.149 1.00 96.94 77 ASN A N 1
ATOM 596 C CA . ASN A 1 77 ? -2.518 -0.192 15.838 1.00 96.94 77 ASN A CA 1
ATOM 597 C C . ASN A 1 77 ? -3.397 1.029 16.166 1.00 96.94 77 ASN A C 1
ATOM 599 O O . ASN A 1 77 ? -4.617 0.907 16.219 1.00 96.94 77 ASN A O 1
ATOM 603 N N . ASP A 1 78 ? -2.790 2.199 16.383 1.00 97.31 78 ASP A N 1
ATOM 604 C CA . ASP A 1 78 ? -3.501 3.461 16.617 1.00 97.31 78 ASP A CA 1
ATOM 605 C C . ASP A 1 78 ? -3.890 4.201 15.324 1.00 97.31 78 ASP A C 1
ATOM 607 O O . ASP A 1 78 ? -4.532 5.247 15.387 1.00 97.31 78 ASP A O 1
ATOM 611 N N . GLY A 1 79 ? -3.524 3.658 14.159 1.00 97.38 79 GLY A N 1
ATOM 612 C CA . GLY A 1 79 ? -3.874 4.183 12.844 1.00 97.38 79 GLY A CA 1
ATOM 613 C C . GLY A 1 79 ? -3.130 5.448 12.422 1.00 97.38 79 GLY A C 1
ATOM 614 O O . GLY A 1 79 ? -3.581 6.080 11.475 1.00 97.38 79 GLY A O 1
ATOM 615 N N . LYS A 1 80 ? -2.042 5.827 13.107 1.00 98.06 80 LYS A N 1
ATOM 616 C CA . LYS A 1 80 ? -1.313 7.090 12.872 1.00 98.06 80 LYS A CA 1
ATOM 617 C C . LYS A 1 80 ? -0.035 6.952 12.053 1.00 98.06 80 LYS A C 1
ATOM 619 O O . LYS A 1 80 ? 0.566 7.957 11.682 1.00 98.06 80 LYS A O 1
ATOM 624 N N . VAL A 1 81 ? 0.437 5.729 11.825 1.00 98.62 81 VAL A N 1
ATOM 625 C CA . VAL A 1 81 ? 1.670 5.468 11.078 1.00 98.62 81 VAL A CA 1
ATOM 626 C C . VAL A 1 81 ? 1.424 4.373 10.053 1.00 98.62 81 VAL A C 1
ATOM 628 O O . VAL A 1 81 ? 0.910 3.314 10.390 1.00 98.62 81 VAL A O 1
ATOM 631 N N . LEU A 1 82 ? 1.831 4.608 8.810 1.00 98.62 82 LEU A N 1
ATOM 632 C CA . LEU A 1 82 ? 1.922 3.599 7.764 1.00 98.62 82 LEU A CA 1
ATOM 633 C C . LEU A 1 82 ? 3.372 3.132 7.641 1.00 98.62 82 LEU A C 1
ATOM 635 O O . LEU A 1 82 ? 4.274 3.956 7.511 1.00 98.62 82 LEU A O 1
ATOM 639 N N . TYR A 1 83 ? 3.595 1.826 7.627 1.00 98.69 83 TYR A N 1
ATOM 640 C CA . TYR A 1 83 ? 4.881 1.206 7.335 1.00 98.69 83 TYR A CA 1
ATOM 641 C C . TYR A 1 83 ? 4.815 0.567 5.953 1.00 98.69 83 TYR A C 1
ATOM 643 O O . TYR A 1 83 ? 3.897 -0.204 5.676 1.00 98.69 83 TYR A O 1
ATOM 651 N N . VAL A 1 84 ? 5.784 0.877 5.092 1.00 98.75 84 VAL A N 1
ATOM 652 C CA . VAL A 1 84 ? 5.871 0.319 3.737 1.00 98.75 84 VAL A CA 1
ATOM 653 C C . VAL A 1 84 ? 7.270 -0.237 3.493 1.00 98.75 84 VAL A C 1
ATOM 655 O O . VAL A 1 84 ? 8.275 0.439 3.738 1.00 98.75 84 VAL A O 1
ATOM 658 N N . GLY A 1 85 ? 7.340 -1.473 3.007 1.00 98.62 85 GLY A N 1
ATOM 659 C CA . GLY A 1 85 ? 8.579 -2.138 2.631 1.00 98.62 85 GLY A CA 1
ATOM 660 C C . GLY A 1 85 ? 9.036 -1.747 1.230 1.00 98.62 85 GLY A C 1
ATOM 661 O O . GLY A 1 85 ? 8.340 -2.018 0.255 1.00 98.62 85 GLY A O 1
ATOM 662 N N . ASP A 1 86 ? 10.236 -1.178 1.133 1.00 97.62 86 ASP A N 1
ATOM 663 C CA . ASP A 1 86 ? 10.966 -0.952 -0.114 1.00 97.62 86 ASP A CA 1
ATOM 664 C C . ASP A 1 86 ? 11.851 -2.175 -0.390 1.00 97.62 86 ASP A C 1
ATOM 666 O O . ASP A 1 86 ? 12.978 -2.289 0.108 1.00 97.62 86 ASP A O 1
ATOM 670 N N . SER A 1 87 ? 11.312 -3.131 -1.148 1.00 97.50 87 SER A N 1
ATOM 671 C CA . SER A 1 87 ? 11.982 -4.404 -1.424 1.00 97.50 87 SER A CA 1
ATOM 672 C C . SER A 1 87 ? 13.249 -4.241 -2.265 1.00 97.50 87 SER A C 1
ATOM 674 O O . SER A 1 87 ? 14.180 -5.027 -2.106 1.00 97.50 87 SER A O 1
ATOM 676 N N . GLU A 1 88 ? 13.316 -3.217 -3.121 1.00 97.38 88 GLU A N 1
ATOM 677 C CA . GLU A 1 88 ? 14.505 -2.943 -3.937 1.00 97.38 88 GLU A CA 1
ATOM 678 C C . GLU A 1 88 ? 15.652 -2.434 -3.064 1.00 97.38 88 GLU A C 1
ATOM 680 O O . GLU A 1 88 ? 16.783 -2.913 -3.157 1.00 97.38 88 GLU A O 1
ATOM 685 N N . ARG A 1 89 ? 15.358 -1.477 -2.177 1.00 97.62 89 ARG A N 1
ATOM 686 C CA . ARG A 1 89 ? 16.374 -0.851 -1.320 1.00 97.62 89 ARG A CA 1
ATOM 687 C C . ARG A 1 89 ? 16.588 -1.569 0.013 1.00 97.62 89 ARG A C 1
ATOM 689 O O . ARG A 1 89 ? 17.385 -1.099 0.820 1.00 97.62 89 ARG A O 1
ATOM 696 N N . LYS A 1 90 ? 15.909 -2.698 0.240 1.00 97.62 90 LYS A N 1
ATOM 697 C CA . LYS A 1 90 ? 16.022 -3.538 1.447 1.00 97.62 90 LYS A CA 1
ATOM 698 C C . LYS A 1 90 ? 15.788 -2.753 2.743 1.00 97.62 90 LYS A C 1
ATOM 700 O O . LYS A 1 90 ? 16.499 -2.941 3.727 1.00 97.62 90 LYS A O 1
ATOM 705 N N . MET A 1 91 ? 14.802 -1.860 2.740 1.00 97.69 91 MET A N 1
ATOM 706 C CA . MET A 1 91 ? 14.476 -1.021 3.895 1.00 97.69 91 MET A CA 1
ATOM 707 C C . MET A 1 91 ? 12.971 -0.911 4.095 1.00 97.69 91 MET A C 1
ATOM 709 O O . MET A 1 91 ? 12.195 -1.087 3.158 1.00 97.69 91 MET A O 1
ATOM 713 N N . TRP A 1 92 ? 12.557 -0.572 5.310 1.00 97.88 92 TRP A N 1
ATOM 714 C CA . TRP A 1 92 ? 11.188 -0.150 5.593 1.00 97.88 92 TRP A CA 1
ATOM 715 C C . TRP A 1 92 ? 11.165 1.353 5.830 1.00 97.88 92 TRP A C 1
ATOM 717 O O . TRP A 1 92 ? 12.100 1.914 6.401 1.00 97.88 92 TRP A O 1
ATOM 727 N N . ARG A 1 93 ? 10.089 2.000 5.390 1.00 98.06 93 ARG A N 1
ATOM 728 C CA . ARG A 1 93 ? 9.836 3.423 5.621 1.00 98.06 93 ARG A CA 1
ATOM 729 C C . ARG A 1 93 ? 8.561 3.573 6.438 1.00 98.06 93 ARG A C 1
ATOM 731 O O . ARG A 1 93 ? 7.614 2.818 6.229 1.00 98.06 93 ARG A O 1
ATOM 738 N N . SER A 1 94 ? 8.541 4.537 7.351 1.00 98.12 94 SER A N 1
ATOM 739 C CA . SER A 1 94 ? 7.345 4.922 8.097 1.00 98.12 94 SER A CA 1
ATOM 740 C C . SER A 1 94 ? 6.846 6.290 7.638 1.00 98.12 94 SER A C 1
ATOM 742 O O . SER A 1 94 ? 7.637 7.167 7.288 1.00 98.12 94 SER A O 1
ATOM 744 N N . TYR A 1 95 ? 5.530 6.469 7.652 1.00 98.19 95 TYR A N 1
ATOM 745 C CA . TYR A 1 95 ? 4.860 7.697 7.242 1.00 98.19 95 TYR A CA 1
ATOM 746 C C . TYR A 1 95 ? 3.757 8.037 8.245 1.00 98.19 95 TYR A C 1
ATOM 748 O O . TYR A 1 95 ? 2.942 7.161 8.531 1.00 98.19 95 TYR A O 1
ATOM 756 N N . PRO A 1 96 ? 3.689 9.267 8.779 1.00 97.88 96 PRO A N 1
ATOM 757 C CA . PRO A 1 96 ? 2.528 9.699 9.548 1.00 97.88 96 PRO A CA 1
ATOM 758 C C . PRO A 1 96 ? 1.292 9.783 8.637 1.00 97.88 96 PRO A C 1
ATOM 760 O O . PRO A 1 96 ? 1.397 10.284 7.513 1.00 97.88 96 PRO A O 1
ATOM 763 N N . ILE A 1 97 ? 0.145 9.292 9.114 1.00 95.25 97 ILE A N 1
ATOM 764 C CA . ILE A 1 97 ? -1.138 9.248 8.386 1.00 95.25 97 ILE A CA 1
ATOM 765 C C . ILE A 1 97 ? -2.326 9.654 9.257 1.00 95.25 97 ILE A C 1
ATOM 767 O O . ILE A 1 97 ? -2.212 9.578 10.501 1.00 95.25 97 ILE A O 1
#

Foldseek 3Di:
DDDDADPVGDPDDDDLDDDPPAQDWADWEAAPQGKIKTWRAPPPFLQATFIWIQHPVRDIDTDDGPQSGWHDWYADNNRQKIWTDRPVVRDIDIDGD